Protein AF-A0A9P2UQQ0-F1 (afdb_monomer_lite)

Sequence (104 aa):
MKNEVGFHVPVRPMPPDWIFEMGTPNFVPAPELWEWIRKVFLDPKSKLFNPDHMHLRSFRYPDIAVMWARSGFKKQGRQVIGTTEKVMINAGGWKKERQEEQYI

Organism: NCBI:txid1310646

pLDDT: mean 87.89, std 12.11, range [36.0, 96.56]

Foldseek 3Di:
DDPPDPDDQDDQDDPDPCCLDPPHDQKDWDLVNVVSCCRAAQDPPHPNHDPVCVVVNPDDPPSPTDMDGSAFDDDPNDTDPDDDDDDQDPDDDPVRVVVVVVVD

Structure (mmCIF, N/CA/C/O backbone):
data_AF-A0A9P2UQQ0-F1
#
_entry.id   AF-A0A9P2UQQ0-F1
#
loop_
_atom_site.group_PDB
_atom_site.id
_atom_site.type_symbol
_atom_site.label_atom_id
_atom_site.label_alt_id
_atom_site.label_comp_id
_atom_site.label_asym_id
_atom_site.label_entity_id
_atom_site.label_seq_id
_atom_site.pdbx_PDB_ins_code
_atom_site.Cartn_x
_atom_site.Cartn_y
_atom_site.Cartn_z
_atom_site.occupancy
_atom_site.B_iso_or_equiv
_atom_site.auth_seq_id
_atom_site.auth_comp_id
_atom_site.auth_asym_id
_atom_site.auth_atom_id
_atom_site.pdbx_PDB_model_num
ATOM 1 N N . MET A 1 1 ? 0.405 -24.769 17.261 1.00 36.00 1 MET A N 1
ATOM 2 C CA . MET A 1 1 ? -0.014 -24.167 18.546 1.00 36.00 1 MET A CA 1
ATOM 3 C C . MET A 1 1 ? -1.193 -23.250 18.270 1.00 36.00 1 MET A C 1
ATOM 5 O O . MET A 1 1 ? -1.044 -22.309 17.501 1.00 36.00 1 MET A O 1
ATOM 9 N N . LYS A 1 2 ? -2.379 -23.598 18.777 1.00 38.88 2 LYS A N 1
ATOM 10 C CA . LYS A 1 2 ? -3.586 -22.771 18.669 1.00 38.88 2 LYS A CA 1
ATOM 11 C C . LYS A 1 2 ? -3.495 -21.704 19.759 1.00 38.88 2 LYS A C 1
ATOM 13 O O . LYS A 1 2 ? -3.408 -22.051 20.929 1.00 38.88 2 LYS A O 1
ATOM 18 N N . ASN A 1 3 ? -3.439 -20.434 19.371 1.00 44.28 3 ASN A N 1
ATOM 19 C CA . ASN A 1 3 ? -3.439 -19.328 20.323 1.00 44.28 3 ASN A CA 1
ATOM 20 C C . ASN A 1 3 ? -4.878 -19.087 20.785 1.00 44.28 3 ASN A C 1
ATOM 22 O O . ASN A 1 3 ? -5.678 -18.476 20.079 1.00 44.28 3 ASN A O 1
ATOM 26 N N . GLU A 1 4 ? -5.197 -19.612 21.963 1.00 54.56 4 GLU A N 1
ATOM 27 C CA . GLU A 1 4 ? -6.460 -19.422 22.670 1.00 54.56 4 GLU A CA 1
ATOM 28 C C . GLU A 1 4 ? -6.449 -18.082 23.417 1.00 54.56 4 GLU A C 1
ATOM 30 O O . GLU A 1 4 ? -6.267 -18.018 24.625 1.00 54.56 4 GLU A O 1
ATOM 35 N N . VAL A 1 5 ? -6.631 -16.984 22.680 1.00 54.28 5 VAL A N 1
ATOM 36 C CA . VAL A 1 5 ? -7.167 -15.721 23.214 1.00 54.28 5 VAL A CA 1
ATOM 37 C C . VAL A 1 5 ? -8.093 -15.162 22.132 1.00 54.28 5 VAL A C 1
ATOM 39 O O . VAL A 1 5 ? -7.638 -14.829 21.040 1.00 54.28 5 VAL A O 1
ATOM 42 N N . GLY A 1 6 ? -9.398 -15.148 22.414 1.00 54.81 6 GLY A N 1
ATOM 43 C CA . GLY A 1 6 ? -10.519 -15.071 21.464 1.00 54.81 6 GLY A CA 1
ATOM 44 C C . GLY A 1 6 ? -10.673 -13.809 20.607 1.00 54.81 6 GLY A C 1
ATOM 45 O O . GLY A 1 6 ? -11.721 -13.178 20.652 1.00 54.81 6 GLY A O 1
ATOM 46 N N . PHE A 1 7 ? -9.687 -13.481 19.769 1.00 57.50 7 PHE A N 1
ATOM 47 C CA . PHE A 1 7 ? -9.836 -12.539 18.657 1.00 57.50 7 PHE A CA 1
ATOM 48 C C . PHE A 1 7 ? -9.039 -13.027 17.442 1.00 57.50 7 PHE A C 1
ATOM 50 O O . PHE A 1 7 ? -7.822 -13.191 17.506 1.00 57.50 7 PHE A O 1
ATOM 57 N N . HIS A 1 8 ? -9.726 -13.249 16.320 1.00 68.19 8 HIS A N 1
ATOM 58 C CA . HIS A 1 8 ? -9.096 -13.655 15.065 1.00 68.19 8 HIS A CA 1
ATOM 59 C C . HIS A 1 8 ? -8.678 -12.409 14.276 1.00 68.19 8 HIS A C 1
ATOM 61 O O . HIS A 1 8 ? -9.515 -11.761 13.649 1.00 68.19 8 HIS A O 1
ATOM 67 N N . VAL A 1 9 ? -7.391 -12.054 14.315 1.00 70.75 9 VAL A N 1
ATOM 68 C CA . VAL A 1 9 ? -6.837 -11.081 13.361 1.00 70.75 9 VAL A CA 1
ATOM 69 C C . VAL A 1 9 ? -6.715 -11.793 12.011 1.00 70.75 9 VAL A C 1
ATOM 71 O O . VAL A 1 9 ? -6.066 -12.841 11.960 1.00 70.75 9 VAL A O 1
ATOM 74 N N . PRO A 1 10 ? -7.318 -11.263 10.929 1.00 83.38 10 PRO A N 1
ATOM 75 C CA . PRO A 1 10 ? -7.161 -11.828 9.597 1.00 83.38 10 PRO A CA 1
ATOM 76 C C . PRO A 1 10 ? -5.686 -12.024 9.245 1.00 83.38 10 PRO A C 1
ATOM 78 O O . PRO A 1 10 ? -4.860 -11.136 9.475 1.00 83.38 10 PRO A O 1
ATOM 81 N N . VAL A 1 11 ? -5.355 -13.177 8.664 1.00 89.94 11 VAL A N 1
ATOM 82 C CA . VAL A 1 11 ? -3.997 -13.456 8.183 1.00 89.94 11 VAL A CA 1
ATOM 83 C C . VAL A 1 11 ? -3.634 -12.437 7.105 1.00 89.94 11 VAL A C 1
ATOM 85 O O . VAL A 1 11 ? -4.427 -12.171 6.201 1.00 89.94 11 VAL A O 1
ATOM 88 N N . ARG A 1 12 ? -2.441 -11.844 7.221 1.00 93.38 12 ARG A N 1
ATOM 89 C CA . ARG A 1 12 ? -1.923 -10.906 6.223 1.00 93.38 12 ARG A CA 1
ATOM 90 C C . ARG A 1 12 ? -1.717 -11.639 4.893 1.00 93.38 12 ARG A C 1
ATOM 92 O O . ARG A 1 12 ? -1.029 -12.661 4.900 1.00 93.38 12 ARG A O 1
ATOM 99 N N . PRO A 1 13 ? -2.248 -11.123 3.771 1.00 95.88 13 PRO A N 1
ATOM 100 C CA . PRO A 1 13 ? -1.962 -11.676 2.458 1.00 95.88 13 PRO A CA 1
ATOM 101 C C . PRO A 1 13 ? -0.463 -11.665 2.159 1.00 95.88 13 PRO A C 1
ATOM 103 O O . PRO A 1 13 ? 0.262 -10.762 2.586 1.00 95.88 13 PRO A O 1
ATOM 106 N N . MET A 1 14 ? -0.015 -12.672 1.420 1.00 95.56 14 MET A N 1
ATOM 107 C CA . MET A 1 14 ? 1.356 -12.781 0.933 1.00 95.56 14 MET A CA 1
ATOM 108 C C . MET A 1 14 ? 1.397 -12.439 -0.557 1.00 95.56 14 MET A C 1
ATOM 110 O O . MET A 1 14 ? 0.387 -12.627 -1.241 1.00 95.56 14 MET A O 1
ATOM 114 N N . PRO A 1 15 ? 2.535 -11.936 -1.066 1.00 95.56 15 PRO A N 1
ATOM 115 C CA . PRO A 1 15 ? 2.701 -11.760 -2.499 1.00 95.56 15 PRO A CA 1
ATOM 116 C C . PRO A 1 15 ? 2.518 -13.101 -3.221 1.00 95.56 15 PRO A C 1
ATOM 118 O O . PRO A 1 15 ? 2.860 -14.144 -2.658 1.00 95.56 15 PRO A O 1
ATOM 121 N N . PRO A 1 16 ? 2.013 -13.089 -4.462 1.00 95.88 16 PRO A N 1
ATOM 122 C CA . PRO A 1 16 ? 1.928 -14.306 -5.248 1.00 95.88 16 PRO A CA 1
ATOM 123 C C . PRO A 1 16 ? 3.330 -14.823 -5.589 1.00 95.88 16 PRO A C 1
ATOM 125 O O . PRO A 1 16 ? 4.169 -14.042 -6.032 1.00 95.88 16 PRO A O 1
ATOM 128 N N . ASP A 1 17 ? 3.573 -16.128 -5.445 1.00 95.81 17 ASP A N 1
ATOM 129 C CA . ASP A 1 17 ? 4.912 -16.725 -5.606 1.00 95.81 17 ASP A CA 1
ATOM 130 C C . ASP A 1 17 ? 5.560 -16.407 -6.966 1.00 95.81 17 ASP A C 1
ATOM 132 O O . ASP A 1 17 ? 6.758 -16.125 -7.046 1.00 95.81 17 ASP A O 1
ATOM 136 N N . TRP A 1 18 ? 4.750 -16.343 -8.026 1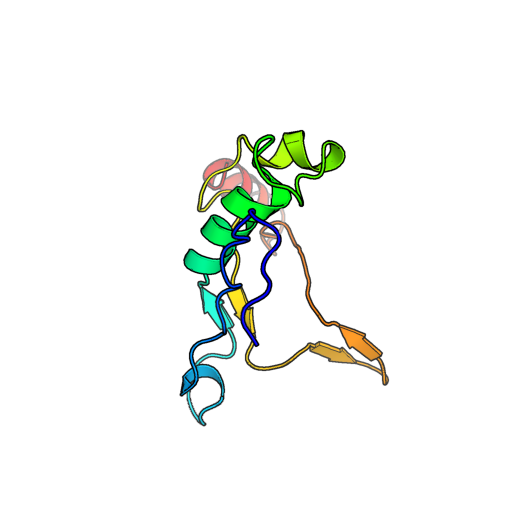.00 96.38 18 TRP A N 1
ATOM 137 C CA . TRP A 1 18 ? 5.213 -16.071 -9.387 1.00 96.38 18 TRP A CA 1
ATOM 138 C C . TRP A 1 18 ? 5.871 -14.690 -9.559 1.00 96.38 18 TRP A C 1
ATOM 140 O O . TRP A 1 18 ? 6.626 -14.479 -10.510 1.00 96.38 18 TRP A O 1
ATOM 150 N N . ILE A 1 19 ? 5.647 -13.718 -8.660 1.00 96.44 19 ILE A N 1
ATOM 151 C CA . ILE A 1 19 ? 6.280 -12.389 -8.787 1.00 96.44 19 ILE A CA 1
ATOM 152 C C . ILE A 1 19 ? 7.811 -12.468 -8.707 1.00 96.44 19 ILE A C 1
ATOM 154 O O . ILE A 1 19 ? 8.514 -11.597 -9.224 1.00 96.44 19 ILE A O 1
ATOM 158 N N . PHE A 1 20 ? 8.346 -13.520 -8.086 1.00 95.06 20 PHE A N 1
ATOM 159 C CA . PHE A 1 20 ? 9.784 -13.735 -7.940 1.00 95.06 20 PHE A CA 1
ATOM 160 C C . PHE A 1 20 ? 10.407 -14.510 -9.111 1.00 95.06 20 PHE A C 1
ATOM 162 O O . PHE A 1 20 ? 11.630 -14.636 -9.170 1.00 95.06 20 PHE A O 1
ATOM 169 N N . GLU A 1 21 ? 9.601 -14.995 -10.057 1.00 95.62 21 GLU A N 1
ATOM 170 C CA . GLU A 1 21 ? 10.077 -15.711 -11.240 1.00 95.62 21 GLU A CA 1
ATOM 171 C C . GLU A 1 21 ? 10.717 -14.777 -12.279 1.00 95.62 21 GLU A C 1
ATOM 173 O O . GLU A 1 21 ? 10.445 -13.573 -12.355 1.00 95.62 21 GLU A O 1
ATOM 178 N N . MET A 1 22 ? 11.586 -15.348 -13.116 1.00 93.69 22 MET A N 1
ATOM 179 C CA . MET A 1 22 ? 12.228 -14.617 -14.206 1.00 93.69 22 MET A CA 1
ATOM 180 C C . MET A 1 22 ? 11.196 -14.255 -15.283 1.00 93.69 22 MET A C 1
ATOM 182 O O . MET A 1 22 ? 10.385 -15.082 -15.682 1.00 93.69 22 MET A O 1
ATOM 186 N N . GLY A 1 23 ? 11.237 -13.016 -15.777 1.00 92.94 23 GLY A N 1
ATOM 187 C CA . GLY A 1 23 ? 10.338 -12.556 -16.842 1.00 92.94 23 GLY A CA 1
ATOM 188 C C . GLY A 1 23 ? 8.973 -12.037 -16.375 1.00 92.94 23 GLY A C 1
ATOM 189 O O . GLY A 1 23 ? 8.200 -11.576 -17.209 1.00 92.94 23 GLY A O 1
ATOM 190 N N . THR A 1 24 ? 8.677 -12.030 -15.069 1.00 95.06 24 THR A N 1
ATOM 191 C CA . THR A 1 24 ? 7.436 -11.423 -14.547 1.00 95.06 24 THR A CA 1
ATOM 192 C C . THR A 1 24 ? 7.577 -9.896 -14.332 1.00 95.06 24 THR A C 1
ATOM 194 O O . THR A 1 24 ? 8.687 -9.347 -14.427 1.00 95.06 24 THR A O 1
ATOM 197 N N . PRO A 1 25 ? 6.487 -9.147 -14.090 1.00 95.44 25 PRO A N 1
ATOM 198 C CA . PRO A 1 25 ? 6.567 -7.727 -13.737 1.00 95.44 25 PRO A CA 1
ATOM 199 C C . PRO A 1 25 ? 7.261 -7.476 -12.387 1.00 95.44 25 PRO A C 1
ATOM 201 O O . PRO A 1 25 ? 7.251 -8.322 -11.500 1.00 95.44 25 PRO A O 1
ATOM 204 N N . ASN A 1 26 ? 7.828 -6.279 -12.196 1.00 93.69 26 ASN A N 1
ATOM 205 C CA . ASN A 1 26 ? 8.422 -5.886 -10.905 1.00 93.69 26 ASN A CA 1
ATOM 206 C C . ASN A 1 26 ? 7.377 -5.559 -9.828 1.00 93.69 26 ASN A C 1
ATOM 208 O O . ASN A 1 26 ? 7.701 -5.592 -8.640 1.00 93.69 26 ASN A O 1
ATOM 212 N N . PHE A 1 27 ? 6.156 -5.225 -10.245 1.00 95.00 27 PHE A N 1
ATOM 213 C CA . PHE A 1 27 ? 5.058 -4.840 -9.370 1.00 95.00 27 PHE A CA 1
ATOM 214 C C . PHE A 1 27 ? 3.770 -5.537 -9.808 1.00 95.00 27 PHE A C 1
ATOM 216 O O . PHE A 1 27 ? 3.529 -5.685 -11.006 1.00 95.00 27 PHE A O 1
ATOM 223 N N . VAL A 1 28 ? 2.934 -5.922 -8.845 1.00 96.19 28 VAL A N 1
ATOM 224 C CA . VAL A 1 28 ? 1.585 -6.458 -9.087 1.00 96.19 28 VAL A CA 1
ATOM 225 C C . VAL A 1 28 ? 0.588 -5.771 -8.151 1.00 96.19 28 VAL A C 1
ATOM 227 O O . VAL A 1 28 ? 0.913 -5.576 -6.976 1.00 96.19 28 VAL A O 1
ATOM 230 N N . PRO A 1 29 ? -0.613 -5.394 -8.628 1.00 95.50 29 PRO A N 1
ATOM 231 C CA . PRO A 1 29 ? -1.677 -4.907 -7.756 1.00 95.50 29 PRO A CA 1
ATOM 232 C C . PRO A 1 29 ? -1.974 -5.890 -6.618 1.00 95.50 29 PRO A C 1
ATOM 234 O O . PRO A 1 29 ? -2.001 -7.098 -6.833 1.00 95.50 29 PRO A O 1
ATOM 237 N N . ALA A 1 30 ? -2.221 -5.355 -5.425 1.00 96.00 30 ALA A N 1
ATOM 238 C CA . ALA A 1 30 ? -2.517 -6.111 -4.210 1.00 96.00 30 ALA A CA 1
ATOM 239 C C . ALA A 1 30 ? -3.846 -5.638 -3.574 1.00 96.00 30 ALA A C 1
ATOM 241 O O . ALA A 1 30 ? -3.843 -5.120 -2.449 1.00 96.00 30 ALA A O 1
ATOM 242 N N . PRO A 1 31 ? -4.993 -5.720 -4.284 1.00 94.00 31 PRO A N 1
ATOM 243 C CA . PRO A 1 31 ? -6.288 -5.292 -3.743 1.00 94.00 31 PRO A CA 1
ATOM 244 C C . PRO A 1 31 ?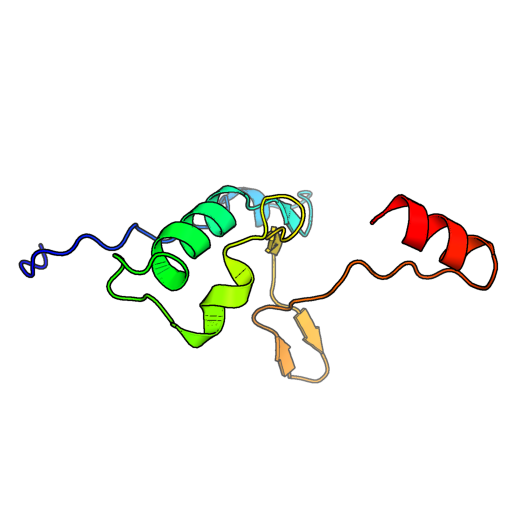 -6.660 -6.034 -2.449 1.00 94.00 31 PRO A C 1
ATOM 246 O O . PRO A 1 31 ? -7.217 -5.436 -1.527 1.00 94.00 31 PRO A O 1
ATOM 249 N N . GLU A 1 32 ? -6.274 -7.303 -2.326 1.00 94.12 32 GLU A N 1
ATOM 250 C CA . GLU A 1 32 ? -6.455 -8.120 -1.127 1.00 94.12 32 GLU A CA 1
ATOM 251 C C . GLU A 1 32 ? -5.714 -7.547 0.087 1.00 94.12 32 GLU A C 1
ATOM 253 O O . GLU A 1 32 ? -6.199 -7.624 1.220 1.00 94.12 32 GLU A O 1
ATOM 258 N N . LEU A 1 33 ? -4.556 -6.918 -0.134 1.00 94.88 33 LEU A N 1
ATOM 259 C CA . LEU A 1 33 ? -3.795 -6.283 0.932 1.00 94.88 33 LEU A CA 1
ATOM 260 C C . LEU A 1 33 ? -4.477 -4.994 1.404 1.00 94.88 33 LEU A C 1
ATOM 262 O O . LEU A 1 33 ? -4.485 -4.722 2.605 1.00 94.88 33 LEU A O 1
ATOM 266 N N . TRP A 1 34 ? -5.104 -4.231 0.502 1.00 94.94 34 TRP A N 1
ATOM 267 C CA . TRP A 1 34 ? -5.918 -3.074 0.889 1.00 94.94 34 TRP A CA 1
ATOM 268 C C . TRP A 1 34 ? -7.132 -3.486 1.727 1.00 94.94 34 TRP A C 1
ATOM 270 O O . TRP A 1 34 ? -7.393 -2.893 2.776 1.00 94.94 34 TRP A O 1
ATOM 280 N N . GLU A 1 35 ? -7.845 -4.542 1.330 1.00 93.12 35 GLU A N 1
ATOM 281 C CA . GLU A 1 35 ? -8.950 -5.080 2.128 1.00 93.12 35 GLU A CA 1
ATOM 282 C C . GLU A 1 35 ? -8.496 -5.522 3.521 1.00 93.12 35 GLU A C 1
ATOM 284 O O . GLU A 1 35 ? -9.175 -5.252 4.517 1.00 93.12 35 GLU A O 1
ATOM 289 N N . TRP A 1 36 ? -7.339 -6.179 3.600 1.00 95.12 36 TRP A N 1
ATOM 290 C CA . TRP A 1 36 ? -6.743 -6.576 4.867 1.00 95.12 36 TRP A CA 1
ATOM 291 C C . TRP A 1 36 ? -6.390 -5.360 5.734 1.00 95.12 36 TRP A C 1
ATOM 293 O O . TRP A 1 36 ? -6.782 -5.324 6.899 1.00 95.12 36 TRP A O 1
ATOM 303 N N . ILE A 1 37 ? -5.754 -4.322 5.174 1.00 94.44 37 ILE A N 1
ATOM 304 C CA . ILE A 1 37 ? -5.452 -3.068 5.890 1.00 94.44 37 ILE A CA 1
ATOM 305 C C . ILE A 1 37 ? -6.733 -2.443 6.451 1.00 94.44 37 ILE A C 1
ATOM 307 O O . ILE A 1 37 ? -6.771 -2.076 7.628 1.00 94.44 37 ILE A O 1
ATOM 311 N N . ARG A 1 38 ? -7.802 -2.369 5.646 1.00 93.69 38 ARG A N 1
ATOM 312 C CA . ARG A 1 38 ? -9.096 -1.823 6.079 1.00 93.69 38 ARG A CA 1
ATOM 313 C C . ARG A 1 38 ? -9.676 -2.590 7.264 1.00 93.69 38 ARG A C 1
ATOM 315 O O . ARG A 1 38 ? -10.121 -1.965 8.222 1.00 93.69 38 ARG A O 1
ATOM 322 N N . LYS A 1 39 ? -9.659 -3.924 7.208 1.00 92.94 39 LYS A N 1
ATOM 323 C CA . LYS A 1 39 ? -10.193 -4.793 8.270 1.00 92.94 39 LYS A CA 1
ATOM 324 C C . LYS A 1 39 ? -9.337 -4.759 9.535 1.00 92.94 39 LYS A C 1
ATOM 326 O O . LYS A 1 39 ? -9.881 -4.843 10.627 1.00 92.94 39 LYS A O 1
ATOM 331 N N . VAL A 1 40 ? -8.015 -4.655 9.402 1.00 94.00 40 VAL A N 1
ATOM 332 C CA . VAL A 1 40 ? -7.086 -4.794 10.532 1.00 94.00 40 VAL A CA 1
ATOM 333 C C . VAL A 1 40 ? -6.781 -3.466 11.210 1.00 94.00 40 VAL A C 1
ATOM 335 O O . VAL A 1 40 ? -6.801 -3.411 12.436 1.00 94.00 40 VAL A O 1
ATOM 338 N N . PHE A 1 41 ? -6.521 -2.404 10.453 1.00 94.38 41 PHE A N 1
ATOM 339 C CA . PHE A 1 41 ? -6.046 -1.137 11.018 1.00 94.38 41 PHE A CA 1
ATOM 340 C C . PHE A 1 41 ? -7.088 -0.022 10.991 1.00 94.38 41 PHE A C 1
ATOM 342 O O . PHE A 1 41 ? -6.980 0.909 11.785 1.00 94.38 41 PHE A O 1
ATOM 349 N N . LEU A 1 42 ? -8.084 -0.095 10.098 1.00 94.56 42 LEU A N 1
ATOM 350 C CA . LEU A 1 42 ? -9.066 0.983 9.900 1.00 94.56 42 LEU A CA 1
ATOM 351 C C . LEU A 1 42 ? -10.456 0.663 10.466 1.00 94.56 42 LEU A C 1
ATOM 353 O O . LEU A 1 42 ? -11.348 1.514 10.405 1.00 94.56 42 LEU A O 1
ATOM 357 N N . ASP A 1 43 ? -10.672 -0.548 10.985 1.00 92.88 43 ASP A N 1
ATOM 358 C CA . ASP A 1 43 ? -11.925 -0.943 11.627 1.00 92.88 43 ASP A CA 1
ATOM 359 C C . ASP A 1 43 ? -11.870 -0.707 13.141 1.00 92.88 43 ASP A C 1
ATOM 361 O O . ASP A 1 43 ? -11.113 -1.416 13.790 1.00 92.88 43 ASP A O 1
ATOM 365 N N . PRO A 1 44 ? -12.686 0.193 13.732 1.00 93.38 44 PRO A N 1
ATOM 366 C CA . PRO A 1 44 ? -12.783 0.378 15.182 1.00 93.38 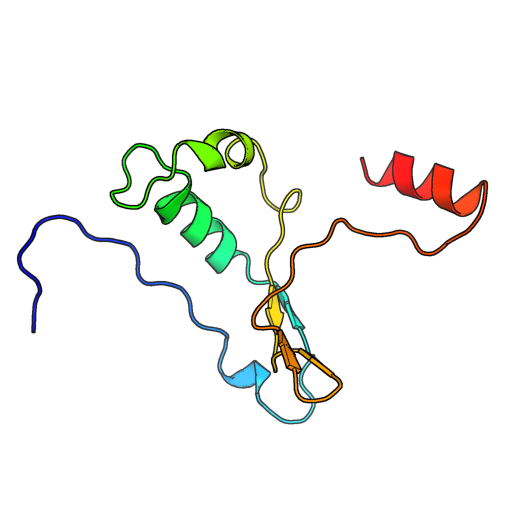44 PRO A CA 1
ATOM 367 C C . PRO A 1 44 ? -13.080 -0.895 15.978 1.00 93.38 44 PRO A C 1
ATOM 369 O O . PRO A 1 44 ? -12.824 -0.941 17.177 1.00 93.38 44 PRO A O 1
ATOM 372 N N . LYS A 1 45 ? -13.636 -1.929 15.334 1.00 91.62 45 LYS A N 1
ATOM 373 C CA . LYS A 1 45 ? -13.868 -3.240 15.955 1.00 91.62 45 LYS A CA 1
ATOM 374 C C . LYS A 1 45 ? -12.626 -4.137 15.958 1.00 91.62 45 LYS A C 1
ATOM 376 O O . LYS A 1 45 ? -12.622 -5.163 16.635 1.00 91.62 45 LYS A O 1
ATOM 381 N N . SER A 1 46 ? -11.593 -3.791 15.193 1.00 91.38 46 SER A N 1
ATOM 382 C CA . SER A 1 46 ? -10.337 -4.529 15.149 1.00 91.38 46 SER A CA 1
ATOM 383 C C . SER A 1 46 ? -9.473 -4.219 16.364 1.00 91.38 46 SER A C 1
ATOM 385 O O . SER A 1 46 ? -9.344 -3.077 16.794 1.00 91.38 46 SER A O 1
ATOM 387 N N . LYS A 1 47 ? -8.780 -5.242 16.864 1.00 90.31 47 LYS A N 1
ATOM 388 C CA . LYS A 1 47 ? -7.802 -5.097 17.948 1.00 90.31 47 LYS A CA 1
ATOM 389 C C . LYS A 1 47 ? -6.616 -4.204 17.568 1.00 90.31 47 LYS A C 1
ATOM 391 O O . LYS A 1 47 ? -6.029 -3.572 18.438 1.00 90.31 47 LYS A O 1
ATOM 396 N N . LEU A 1 48 ? -6.242 -4.195 16.289 1.00 93.56 48 LEU A N 1
ATOM 397 C CA . LEU A 1 48 ? -5.130 -3.395 15.767 1.00 93.56 48 LEU A CA 1
ATOM 398 C C . LEU A 1 48 ? -5.601 -2.067 15.167 1.00 93.56 48 LEU A C 1
ATOM 400 O O . LEU A 1 48 ? -4.847 -1.421 14.442 1.00 93.56 48 LEU A O 1
ATOM 404 N N . PHE A 1 49 ? -6.839 -1.666 15.453 1.00 93.81 49 PHE A N 1
ATOM 405 C CA . PHE A 1 49 ? -7.348 -0.368 15.055 1.00 93.81 49 PHE A CA 1
ATOM 406 C C . PHE A 1 49 ? -6.422 0.754 15.529 1.00 93.81 49 PHE A C 1
ATOM 408 O O . PHE A 1 49 ? -6.084 0.826 16.710 1.00 93.81 49 PHE A O 1
ATOM 415 N N . ASN A 1 50 ? -6.056 1.646 14.610 1.00 93.00 50 ASN A N 1
ATOM 416 C CA . ASN A 1 50 ? -5.356 2.875 14.946 1.00 93.00 50 ASN A CA 1
ATOM 417 C C . ASN A 1 50 ? -6.295 4.077 14.728 1.00 93.00 50 ASN A C 1
ATOM 419 O O . ASN A 1 50 ? -6.592 4.390 13.569 1.00 93.00 50 ASN A O 1
ATOM 423 N N . PRO A 1 51 ? -6.732 4.777 15.794 1.00 95.00 51 PRO A N 1
ATOM 424 C CA . PRO A 1 51 ? -7.545 5.987 15.679 1.00 95.00 51 PRO A CA 1
ATOM 425 C C . PRO A 1 51 ? -6.942 7.057 14.759 1.00 95.00 51 PRO A C 1
ATOM 427 O O . PRO A 1 51 ? -7.686 7.704 14.022 1.00 95.00 51 PRO A O 1
ATOM 430 N N . ASP A 1 52 ? -5.612 7.184 14.714 1.00 96.56 52 ASP A N 1
ATOM 431 C CA . ASP A 1 52 ? -4.926 8.160 13.856 1.00 96.56 52 ASP A CA 1
ATOM 432 C C . ASP A 1 52 ? -5.178 7.898 12.365 1.00 96.56 52 ASP A C 1
ATOM 434 O O . ASP A 1 52 ? -5.132 8.811 11.541 1.00 96.56 52 ASP A O 1
ATOM 438 N N . HIS A 1 53 ? -5.504 6.657 11.994 1.00 94.44 53 HIS A N 1
ATOM 439 C CA . HIS A 1 53 ? -5.776 6.262 10.615 1.00 94.44 53 HIS A CA 1
ATOM 440 C C . HIS A 1 53 ? -7.250 6.422 10.210 1.00 94.44 53 HIS A C 1
ATOM 442 O O . HIS A 1 53 ? -7.620 6.058 9.093 1.00 94.44 53 HIS A O 1
ATOM 448 N N . MET A 1 54 ? -8.114 6.988 11.061 1.00 92.62 54 MET A N 1
ATOM 449 C CA . MET A 1 54 ? -9.541 7.159 10.748 1.00 92.62 54 MET A CA 1
ATOM 450 C C . MET A 1 54 ? -9.800 7.962 9.473 1.00 92.62 54 MET A C 1
ATOM 452 O O . MET A 1 54 ? -10.732 7.651 8.731 1.00 92.62 54 MET A O 1
ATOM 456 N N . HIS A 1 55 ? -8.945 8.942 9.180 1.00 93.06 55 HIS A N 1
ATOM 457 C CA . HIS A 1 55 ? -9.011 9.739 7.956 1.00 93.06 55 HIS A CA 1
ATOM 458 C C . HIS A 1 55 ? -8.833 8.899 6.678 1.00 93.06 55 HIS A C 1
ATOM 460 O O . HIS A 1 55 ? -9.279 9.311 5.613 1.00 93.06 55 HIS A O 1
ATOM 466 N N . LEU A 1 56 ? -8.227 7.708 6.771 1.00 94.25 56 LEU A N 1
ATOM 467 C CA . LEU A 1 56 ? -8.029 6.812 5.631 1.00 94.25 56 LEU A CA 1
ATOM 468 C C . LEU A 1 56 ? -9.270 5.967 5.303 1.00 94.25 56 LEU A C 1
ATOM 470 O O . LEU A 1 56 ? -9.350 5.352 4.241 1.00 94.25 56 LEU A O 1
ATOM 474 N N . ARG A 1 57 ? -10.243 5.892 6.217 1.00 91.75 57 ARG A N 1
ATOM 475 C CA . ARG A 1 57 ? -11.383 4.966 6.122 1.00 91.75 57 ARG A CA 1
ATOM 476 C C . ARG A 1 57 ? -12.355 5.317 4.989 1.00 91.75 57 ARG A C 1
ATOM 478 O O . ARG A 1 57 ? -12.999 4.407 4.453 1.00 91.75 57 ARG A O 1
ATOM 485 N N . SER A 1 58 ? -12.472 6.604 4.653 1.00 92.06 58 SER A N 1
ATOM 486 C CA . SER A 1 58 ? -13.338 7.113 3.579 1.00 92.06 58 SER A CA 1
ATOM 487 C C . SER A 1 58 ? -12.859 6.699 2.189 1.00 92.06 58 SER A C 1
ATOM 489 O O . SER A 1 58 ? -13.700 6.457 1.325 1.00 92.06 58 SER A O 1
ATOM 491 N N . PHE A 1 59 ? -11.546 6.552 1.996 1.00 92.25 59 PHE A N 1
ATOM 492 C CA . PHE A 1 59 ? -10.962 6.132 0.726 1.00 92.25 59 PHE A CA 1
ATOM 493 C C . PHE A 1 59 ? -11.319 4.686 0.391 1.00 92.25 59 PHE A C 1
ATOM 495 O O . PHE A 1 59 ? -11.401 3.811 1.262 1.00 92.25 59 PHE A O 1
ATOM 502 N N . ARG A 1 60 ? -11.517 4.420 -0.894 1.00 87.25 60 ARG A N 1
ATOM 503 C CA . ARG A 1 60 ? -11.773 3.097 -1.459 1.00 87.25 60 ARG A CA 1
ATOM 504 C C . ARG A 1 60 ? -10.659 2.746 -2.437 1.00 87.25 60 ARG A C 1
ATOM 506 O O . ARG A 1 60 ? -9.763 3.536 -2.693 1.00 87.25 60 ARG A O 1
ATOM 513 N N . TYR A 1 61 ? -10.681 1.521 -2.946 1.00 81.75 61 TYR A N 1
ATOM 514 C CA . TYR A 1 61 ? -9.887 1.219 -4.131 1.00 81.75 61 TYR A CA 1
ATOM 515 C C . TYR A 1 61 ? -10.578 1.873 -5.347 1.00 81.75 61 TYR A C 1
ATOM 517 O O . TYR A 1 61 ? -11.793 1.688 -5.470 1.00 81.75 61 TYR A O 1
ATOM 525 N N . PRO A 1 62 ? -9.864 2.595 -6.233 1.00 85.44 62 PRO A N 1
ATOM 526 C CA . PRO A 1 62 ? -8.410 2.777 -6.268 1.00 85.44 62 PRO A CA 1
ATOM 527 C C . PRO A 1 62 ? -7.867 4.0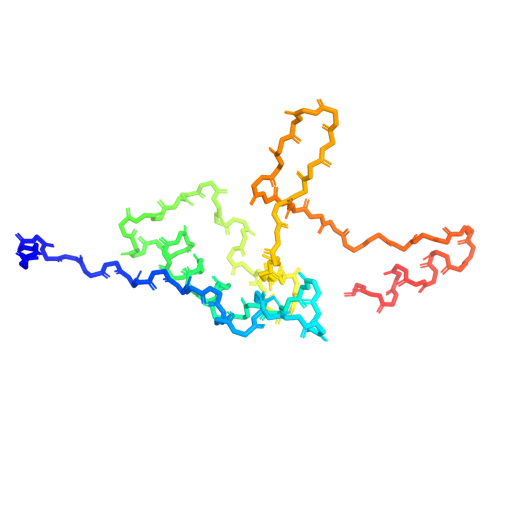79 -5.633 1.00 85.44 62 PRO A C 1
ATOM 529 O O . PRO A 1 62 ? -6.673 4.318 -5.788 1.00 85.44 62 PRO A O 1
ATOM 532 N N . ASP A 1 63 ? -8.664 4.892 -4.916 1.00 89.38 63 ASP A N 1
ATOM 533 C CA . ASP A 1 63 ? -8.192 6.125 -4.234 1.00 89.38 63 ASP A CA 1
ATOM 534 C C . ASP A 1 63 ? -6.906 5.891 -3.421 1.00 89.38 63 ASP A C 1
ATOM 536 O O . ASP A 1 63 ? -5.969 6.689 -3.450 1.00 89.38 63 ASP A O 1
ATOM 540 N N . ILE A 1 64 ? -6.861 4.758 -2.711 1.00 92.56 64 ILE A N 1
ATOM 541 C CA . ILE A 1 64 ? -5.634 4.169 -2.178 1.00 92.56 64 ILE A CA 1
ATOM 542 C C . ILE A 1 64 ? -5.486 2.780 -2.793 1.00 92.56 64 ILE A C 1
ATOM 544 O O . ILE A 1 64 ? -6.293 1.878 -2.551 1.00 92.56 64 ILE A O 1
ATOM 548 N N . ALA A 1 65 ? -4.426 2.606 -3.574 1.00 93.38 65 ALA A N 1
ATOM 549 C CA . ALA A 1 65 ? -4.035 1.329 -4.146 1.00 93.38 65 ALA A CA 1
ATOM 550 C C . ALA A 1 65 ? -2.762 0.811 -3.473 1.00 93.38 65 ALA A C 1
ATOM 552 O O . ALA A 1 65 ? -1.873 1.573 -3.096 1.00 93.38 65 ALA A O 1
ATOM 553 N N . VAL A 1 66 ? -2.676 -0.509 -3.342 1.00 95.31 66 VAL A N 1
ATOM 554 C CA . VAL A 1 66 ? -1.509 -1.201 -2.794 1.00 95.31 66 VAL A CA 1
ATOM 555 C C . VAL A 1 66 ? -0.983 -2.158 -3.853 1.00 95.31 66 VAL A C 1
ATOM 557 O O . VAL A 1 66 ? -1.751 -2.689 -4.656 1.00 95.31 66 VAL A O 1
ATOM 560 N N . MET A 1 67 ? 0.329 -2.367 -3.870 1.00 95.69 67 MET A N 1
ATOM 561 C CA . MET A 1 67 ? 0.994 -3.288 -4.784 1.00 95.69 67 MET A CA 1
ATOM 562 C C . MET A 1 67 ? 2.072 -4.081 -4.055 1.00 95.69 67 MET A C 1
ATOM 564 O O . MET A 1 67 ? 2.717 -3.574 -3.133 1.00 95.69 67 MET A O 1
ATOM 568 N N . TRP A 1 68 ? 2.291 -5.314 -4.494 1.00 95.94 68 TRP A N 1
ATOM 569 C CA . TRP A 1 68 ? 3.492 -6.056 -4.145 1.00 95.94 68 TRP A CA 1
ATOM 570 C C . TRP A 1 68 ? 4.631 -5.636 -5.061 1.00 95.94 68 TRP A C 1
ATOM 572 O O . TRP A 1 68 ? 4.425 -5.388 -6.248 1.00 95.94 68 TRP A O 1
ATOM 582 N N . ALA A 1 69 ? 5.836 -5.593 -4.506 1.00 94.56 69 ALA A N 1
ATOM 583 C CA . ALA A 1 69 ? 7.066 -5.397 -5.253 1.00 94.56 69 ALA A CA 1
ATOM 584 C C . ALA A 1 69 ? 7.895 -6.680 -5.186 1.00 94.56 69 ALA A C 1
ATOM 586 O O . ALA A 1 69 ? 8.061 -7.253 -4.107 1.00 94.56 69 ALA A O 1
ATOM 587 N N . ARG A 1 70 ? 8.469 -7.096 -6.318 1.00 92.88 70 ARG A N 1
ATOM 588 C CA . ARG A 1 70 ? 9.385 -8.245 -6.403 1.00 92.88 70 ARG A CA 1
ATOM 589 C C . ARG A 1 70 ? 10.578 -8.099 -5.456 1.00 92.88 70 ARG A C 1
ATOM 591 O O . ARG A 1 70 ? 11.097 -9.077 -4.930 1.00 92.88 70 ARG A O 1
ATOM 598 N N . SER A 1 71 ? 11.053 -6.875 -5.265 1.00 89.12 71 SER A N 1
ATOM 599 C CA . SER A 1 71 ? 12.207 -6.582 -4.420 1.00 89.12 71 SER A CA 1
ATOM 600 C C . SER A 1 71 ? 12.086 -5.199 -3.797 1.00 89.12 71 SER A C 1
ATOM 602 O O . SER A 1 71 ? 11.563 -4.281 -4.426 1.00 89.12 71 SER A O 1
ATOM 604 N N . GLY A 1 72 ? 12.637 -5.026 -2.594 1.00 88.12 72 GLY A N 1
ATOM 605 C CA . GLY A 1 72 ? 12.778 -3.702 -1.987 1.00 88.12 72 GLY A CA 1
ATOM 606 C C . GLY A 1 72 ? 13.745 -2.812 -2.773 1.00 88.12 72 GLY A C 1
ATOM 607 O O . GLY A 1 72 ? 14.722 -3.293 -3.352 1.00 88.12 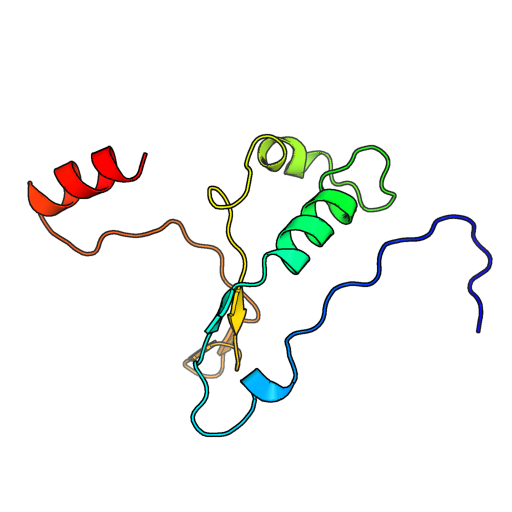72 GLY A O 1
ATOM 608 N N . PHE A 1 73 ? 13.497 -1.505 -2.766 1.00 87.75 73 PHE A N 1
ATOM 609 C CA . PHE A 1 73 ? 14.368 -0.536 -3.428 1.00 87.75 73 PHE A CA 1
ATOM 610 C C . PHE A 1 73 ? 15.685 -0.387 -2.657 1.00 87.75 73 PHE A C 1
ATOM 612 O O . PHE A 1 73 ? 15.671 -0.150 -1.448 1.00 87.75 73 PHE A O 1
ATOM 619 N N . LYS A 1 74 ? 16.826 -0.515 -3.345 1.00 90.81 74 LYS A N 1
ATOM 620 C CA . LYS A 1 74 ? 18.167 -0.397 -2.752 1.00 90.81 74 LYS A CA 1
ATOM 621 C C . LYS A 1 74 ? 18.954 0.733 -3.411 1.00 90.81 74 LYS A C 1
ATOM 623 O O . LYS A 1 74 ? 19.087 0.762 -4.630 1.00 90.81 74 LYS A O 1
ATOM 628 N N . LYS A 1 75 ? 19.514 1.645 -2.612 1.00 90.12 75 LYS A N 1
ATOM 629 C CA . LYS A 1 75 ? 20.361 2.751 -3.094 1.00 90.12 75 LYS A CA 1
ATOM 630 C C . LYS A 1 75 ? 21.395 3.144 -2.041 1.00 90.12 75 LYS A C 1
ATOM 632 O O . LYS A 1 75 ? 21.038 3.384 -0.894 1.00 90.12 75 LYS A O 1
ATOM 637 N N . GLN A 1 76 ? 22.670 3.238 -2.438 1.00 90.06 76 GLN A N 1
ATOM 638 C CA . GLN A 1 76 ? 23.787 3.661 -1.570 1.00 90.06 76 GLN A CA 1
ATOM 639 C C . GLN A 1 76 ? 23.828 2.915 -0.219 1.00 90.06 76 GLN A C 1
ATOM 641 O O . GLN A 1 76 ? 23.873 3.532 0.843 1.00 90.06 76 GLN A O 1
ATOM 646 N N . GLY A 1 77 ? 23.721 1.583 -0.253 1.00 90.19 77 GLY A N 1
ATOM 647 C CA . GLY A 1 77 ? 23.723 0.742 0.953 1.00 90.19 77 GLY A CA 1
ATOM 648 C C . GLY A 1 77 ? 22.446 0.802 1.802 1.00 90.19 77 GLY A C 1
ATOM 649 O O . GLY A 1 77 ? 22.353 0.098 2.801 1.00 90.19 77 GLY A O 1
ATOM 650 N N . ARG A 1 78 ? 21.443 1.600 1.417 1.00 88.25 78 ARG A N 1
ATOM 651 C CA . ARG A 1 78 ? 20.142 1.684 2.095 1.00 88.25 78 ARG A CA 1
ATOM 652 C C . ARG A 1 78 ? 19.103 0.846 1.363 1.00 88.25 78 ARG A C 1
ATOM 654 O O . ARG A 1 78 ? 19.132 0.772 0.134 1.00 88.25 78 ARG A O 1
ATOM 661 N N . GLN A 1 79 ? 18.171 0.261 2.113 1.00 89.31 79 GLN A N 1
ATOM 662 C CA . GLN A 1 79 ? 17.034 -0.490 1.584 1.00 89.31 79 GLN A CA 1
ATOM 663 C C . GLN A 1 79 ? 15.721 0.104 2.098 1.00 89.31 79 GLN A C 1
ATOM 665 O O . GLN A 1 79 ? 15.561 0.323 3.296 1.00 89.31 79 GLN A O 1
ATOM 670 N N . VAL A 1 80 ? 14.779 0.338 1.188 1.00 86.44 80 VAL A N 1
ATOM 671 C CA . VAL A 1 80 ? 13.417 0.785 1.488 1.00 86.44 80 VAL A CA 1
ATOM 672 C C . VAL A 1 80 ? 12.492 -0.430 1.452 1.00 86.44 80 VAL A C 1
ATOM 674 O O . VAL A 1 80 ? 12.449 -1.158 0.458 1.00 86.44 80 VAL A O 1
ATOM 677 N N . ILE A 1 81 ? 11.775 -0.658 2.553 1.00 83.06 81 ILE A N 1
ATOM 678 C CA . ILE A 1 81 ? 10.859 -1.800 2.731 1.00 83.06 81 ILE A CA 1
ATOM 679 C C . ILE A 1 81 ? 9.460 -1.557 2.145 1.00 83.06 81 ILE A C 1
ATOM 681 O O . ILE A 1 81 ? 8.717 -2.506 1.920 1.00 83.06 81 ILE A O 1
ATOM 685 N N . GLY A 1 82 ? 9.113 -0.298 1.887 1.00 86.44 82 GLY A N 1
ATOM 686 C CA . GLY A 1 82 ? 7.849 0.125 1.298 1.00 86.44 82 GLY A CA 1
ATOM 687 C C . GLY A 1 82 ? 7.856 1.632 1.060 1.00 86.44 82 GLY A C 1
ATOM 688 O O . GLY A 1 82 ? 8.581 2.362 1.736 1.00 86.44 82 GLY A O 1
ATOM 689 N N . THR A 1 83 ? 7.073 2.083 0.086 1.00 89.19 83 THR A N 1
ATOM 690 C CA . THR A 1 83 ? 6.870 3.502 -0.213 1.00 89.19 83 THR A CA 1
ATOM 691 C C . THR A 1 83 ? 5.381 3.775 -0.359 1.00 89.19 83 THR A C 1
ATOM 693 O O . THR A 1 83 ? 4.625 2.890 -0.760 1.00 89.19 83 THR A O 1
ATOM 696 N N . THR A 1 84 ? 4.986 5.002 -0.048 1.00 91.69 84 THR A N 1
ATOM 697 C CA . THR A 1 84 ? 3.645 5.520 -0.303 1.00 91.69 84 THR A CA 1
ATOM 698 C C . THR A 1 84 ? 3.814 6.832 -1.044 1.00 91.69 84 THR A C 1
ATOM 700 O O . THR A 1 84 ? 4.504 7.729 -0.563 1.00 91.69 84 THR A O 1
ATOM 703 N N . GLU A 1 85 ? 3.186 6.954 -2.206 1.00 89.88 85 GLU A N 1
ATOM 704 C CA . GLU A 1 85 ? 3.256 8.151 -3.036 1.00 89.88 85 GLU A CA 1
ATOM 705 C C . GLU A 1 85 ? 1.884 8.478 -3.623 1.00 89.88 85 GLU A C 1
ATOM 707 O O . GLU A 1 85 ? 1.053 7.594 -3.832 1.00 89.88 85 GLU A O 1
ATOM 712 N N . LYS A 1 86 ? 1.642 9.767 -3.878 1.00 86.12 86 LYS A N 1
ATOM 713 C CA . LYS A 1 86 ? 0.545 10.179 -4.758 1.00 86.12 86 LYS A CA 1
ATOM 714 C C . LYS A 1 86 ? 0.971 9.926 -6.197 1.00 86.12 86 LYS A C 1
ATOM 716 O O . LYS A 1 86 ? 2.154 10.031 -6.513 1.00 86.12 86 LYS A O 1
ATOM 721 N N . VAL A 1 87 ? 0.011 9.640 -7.070 1.00 79.69 87 VAL A N 1
ATOM 722 C CA . VAL A 1 87 ? 0.279 9.567 -8.508 1.00 79.69 87 VAL A CA 1
ATOM 723 C C . VAL A 1 87 ? 0.809 10.925 -8.962 1.00 79.69 87 VAL A C 1
ATOM 725 O O . VAL A 1 87 ? 0.105 11.929 -8.897 1.00 79.69 87 VAL A O 1
ATOM 728 N N . MET A 1 88 ? 2.074 10.953 -9.380 1.00 80.12 88 MET A N 1
ATOM 729 C CA . MET A 1 88 ? 2.732 12.162 -9.861 1.00 80.12 88 MET A CA 1
ATOM 730 C C . MET A 1 88 ? 2.717 12.171 -11.387 1.00 80.12 88 MET A C 1
ATOM 732 O O . MET A 1 88 ? 3.334 11.323 -12.036 1.00 80.12 88 MET A O 1
ATOM 736 N N . ILE A 1 89 ? 2.049 13.161 -11.972 1.00 83.56 89 ILE A N 1
ATOM 737 C CA . ILE A 1 89 ? 2.115 13.413 -13.410 1.00 83.56 89 ILE A CA 1
ATOM 738 C C . ILE A 1 89 ? 3.404 14.180 -13.708 1.00 83.56 89 ILE A C 1
ATOM 740 O O . ILE A 1 89 ? 3.522 15.380 -13.457 1.00 83.56 89 ILE A O 1
ATOM 744 N N . ASN A 1 90 ? 4.387 13.475 -14.268 1.00 84.31 90 ASN A N 1
ATOM 745 C CA . ASN A 1 90 ? 5.679 14.046 -14.653 1.00 84.31 90 ASN A CA 1
ATOM 746 C C . ASN A 1 90 ? 5.590 14.756 -16.019 1.00 84.31 90 ASN A C 1
ATOM 748 O O . ASN A 1 90 ? 6.233 14.362 -16.992 1.00 84.31 90 ASN A O 1
ATOM 752 N N . ALA A 1 91 ? 4.757 15.796 -16.092 1.00 87.56 91 ALA A N 1
ATOM 753 C CA . ALA A 1 91 ? 4.614 16.696 -17.235 1.00 87.56 91 ALA A CA 1
ATOM 754 C C . ALA A 1 91 ? 4.722 18.166 -16.785 1.00 87.56 91 ALA A C 1
ATOM 756 O O . ALA A 1 91 ? 4.624 18.467 -15.599 1.00 87.56 91 ALA A O 1
ATOM 757 N N . GLY A 1 92 ? 4.936 19.087 -17.730 1.00 92.12 92 GLY A N 1
ATOM 758 C CA . GLY A 1 92 ? 4.972 20.531 -17.466 1.00 92.12 92 GLY A CA 1
ATOM 759 C C . GLY A 1 92 ? 3.733 21.271 -17.981 1.00 92.12 92 GLY A C 1
ATOM 760 O O . GLY A 1 92 ? 3.082 20.815 -18.926 1.00 92.12 92 GLY A O 1
ATOM 761 N N . GLY A 1 93 ? 3.447 22.429 -17.375 1.00 92.19 93 GLY A N 1
ATOM 762 C CA . GLY A 1 93 ? 2.431 23.396 -17.815 1.00 92.19 93 GLY A CA 1
ATOM 763 C C . GLY A 1 93 ? 1.033 22.799 -18.008 1.00 92.19 93 GLY A C 1
ATOM 764 O O . GLY A 1 93 ? 0.620 21.904 -17.273 1.00 92.19 93 GLY A O 1
ATOM 765 N N . TRP A 1 94 ? 0.348 23.243 -19.066 1.00 92.50 94 TRP A N 1
ATOM 766 C CA . TRP A 1 94 ? -1.021 22.844 -19.424 1.00 92.50 94 TRP A CA 1
ATOM 767 C C . TRP A 1 94 ? -1.267 21.327 -19.434 1.00 92.50 94 TRP A C 1
ATOM 769 O O . TRP A 1 94 ? -2.345 20.852 -19.079 1.00 92.50 94 TRP A O 1
ATOM 779 N N . LYS A 1 95 ? -0.266 20.531 -19.841 1.00 91.44 95 LYS A N 1
ATOM 780 C CA . LYS A 1 95 ? -0.404 19.069 -19.895 1.00 91.44 95 LYS A CA 1
ATOM 781 C C . LYS A 1 95 ? -0.527 18.463 -18.499 1.00 91.44 95 LYS A C 1
ATOM 783 O O . LYS A 1 95 ? -1.273 17.500 -18.349 1.00 91.44 95 LYS A O 1
ATOM 788 N N . LYS A 1 96 ? 0.194 19.010 -17.518 1.00 90.69 96 LYS A N 1
ATOM 789 C CA . LYS A 1 96 ? 0.118 18.579 -16.123 1.00 90.69 96 LYS A CA 1
ATOM 790 C C . LYS A 1 96 ? -1.222 18.976 -15.515 1.00 90.69 96 LYS A C 1
ATOM 792 O O . LYS A 1 96 ? -1.942 18.089 -15.081 1.00 90.69 96 LYS A O 1
ATOM 797 N N . GLU A 1 97 ? -1.580 20.257 -15.600 1.00 89.00 97 GLU A N 1
ATOM 798 C CA . GLU A 1 97 ? -2.829 20.801 -15.041 1.00 89.00 97 GLU A CA 1
ATOM 799 C C . GLU A 1 97 ? -4.053 20.020 -15.536 1.00 89.00 97 GLU A C 1
ATOM 801 O O . GLU A 1 97 ? -4.831 19.496 -14.746 1.00 89.00 97 GLU A O 1
ATOM 806 N N . ARG A 1 98 ? -4.169 19.822 -16.857 1.00 92.25 98 ARG A N 1
ATOM 807 C CA . ARG A 1 98 ? -5.280 19.062 -17.447 1.00 92.25 98 ARG A CA 1
ATOM 808 C C . ARG A 1 98 ? -5.318 17.601 -16.989 1.00 92.25 98 ARG A C 1
ATOM 810 O O . ARG A 1 98 ? -6.396 17.029 -16.887 1.00 92.25 98 ARG A O 1
ATOM 817 N N . GLN A 1 99 ? -4.162 16.961 -16.811 1.00 90.00 99 GLN A N 1
ATOM 818 C CA . GLN A 1 99 ? -4.107 15.561 -16.385 1.00 90.00 99 GLN A CA 1
ATOM 819 C C . GLN A 1 99 ? -4.407 15.411 -14.890 1.00 90.00 99 GLN A C 1
ATOM 821 O O . GLN A 1 99 ? -5.028 14.423 -14.523 1.00 90.00 99 GLN A O 1
ATOM 826 N N . GLU A 1 100 ? -4.008 16.372 -14.053 1.00 87.19 100 GLU A N 1
ATOM 827 C CA . GLU A 1 100 ? -4.326 16.382 -12.621 1.00 87.19 100 GLU A CA 1
ATOM 828 C C . GLU A 1 100 ? -5.837 16.534 -12.402 1.00 87.19 100 GLU A C 1
ATOM 830 O O . GLU A 1 100 ? -6.419 15.711 -11.706 1.00 87.19 100 GLU A O 1
ATOM 835 N N . GLU A 1 101 ? -6.492 17.478 -13.088 1.00 87.00 101 GLU A N 1
ATOM 836 C CA . GLU A 1 101 ? -7.951 17.683 -13.001 1.00 87.00 101 GLU A CA 1
ATOM 837 C C . GLU A 1 101 ? -8.774 16.487 -13.507 1.00 87.00 101 GLU A C 1
ATOM 839 O O . GLU A 1 101 ? -9.875 16.242 -13.035 1.00 87.00 101 GLU A O 1
ATOM 844 N N . GLN A 1 102 ? -8.261 15.722 -14.475 1.00 82.75 102 GLN A N 1
ATOM 845 C CA . GLN A 1 102 ? -8.941 14.518 -14.977 1.00 82.75 102 GLN A CA 1
ATOM 846 C C . GLN A 1 102 ? -8.774 13.292 -14.073 1.00 8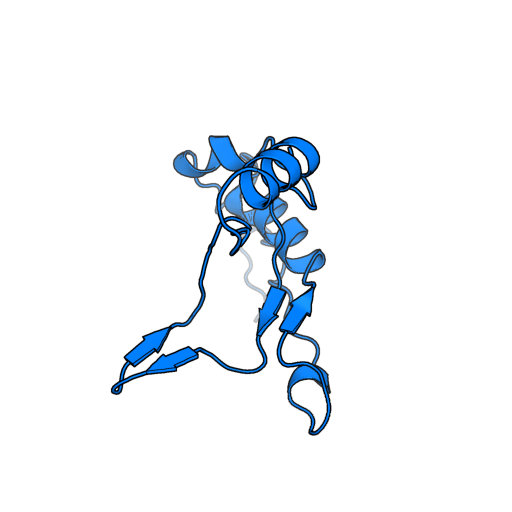2.75 102 GLN A C 1
ATOM 848 O O . GLN A 1 102 ? -9.460 12.292 -14.283 1.00 82.75 102 GLN A O 1
ATOM 853 N N . TYR A 1 103 ? -7.808 13.330 -13.156 1.00 76.31 103 TYR A N 1
ATOM 854 C CA . TYR A 1 103 ? -7.476 12.220 -12.264 1.00 76.31 103 TYR A CA 1
ATOM 855 C C . TYR A 1 103 ? -8.117 12.370 -10.873 1.00 76.31 103 TYR A C 1
ATOM 857 O O . TYR A 1 103 ? -8.053 11.433 -10.077 1.00 76.31 103 TYR A O 1
ATOM 865 N N . ILE A 1 104 ? -8.702 13.541 -10.587 1.00 67.19 104 ILE A N 1
ATOM 866 C CA . ILE A 1 104 ? -9.519 13.847 -9.400 1.00 67.19 104 ILE A CA 1
ATOM 867 C C . ILE A 1 104 ? -10.964 13.403 -9.652 1.00 67.19 104 ILE A C 1
ATOM 869 O O . ILE A 1 104 ? -11.569 12.868 -8.697 1.00 67.19 104 ILE A O 1
#

Radius of gyration: 17.85 Å; chains: 1; bounding box: 38×48×43 Å

InterPro domains:
  IPR043998 Putative phage metallopeptidase [PF18894] (34-103)

Secondary structure (DSSP, 8-state):
----SS--PPPPP---GGGGSTTS-SEEE-HHHHHHHHHHHS-TTSTT--GGGGGGTT--TTTS--EEESS-EEETTEEES-----------HHHHHHHHHHH-